Protein AF-A0A6M3IFS8-F1 (afdb_monomer_lite)

Foldseek 3Di:
DEADQADDALAAAAEEDAQAPYNHLAYHPNYHHNYFYHNHDPDTDPPRVLVNCQSPLVDAPLRLVVPPDPVSSVSSVVSHDCVSVVVQVWDFQEKDCDPPLRWIWTWTWGDHPPDIWIWIWTADSVPRDTDTHTDPDRYNVCRVCVSVVHDDDPPDPPD

Secondary structure (DSSP, 8-state):
----S-PPTT-EESS-EE--SS--S---TT-EESS-EESBTTB----HHHHHHHHTT-S-HHHHHH-SSHHHHHHHHHHS-GGGGGGG-PEEEEEES--SSS--EEEEEEEETTEEEEEEEEE-TTT--EEEEE---SSHHHHHHHHTT----------

Structure (mmCIF, N/CA/C/O backbone):
data_AF-A0A6M3IFS8-F1
#
_entry.id   AF-A0A6M3IFS8-F1
#
loop_
_atom_site.group_PDB
_atom_site.id
_atom_site.type_symbol
_atom_site.label_atom_id
_atom_site.label_alt_id
_atom_site.label_comp_id
_atom_site.label_asym_id
_atom_site.label_entity_id
_atom_site.label_seq_id
_atom_site.pdbx_PDB_ins_code
_atom_site.Cartn_x
_atom_site.Cartn_y
_atom_site.Cartn_z
_atom_site.occupancy
_atom_site.B_iso_or_equiv
_atom_site.auth_seq_id
_atom_site.auth_comp_id
_atom_site.auth_asym_id
_atom_site.auth_atom_id
_atom_site.pdbx_PDB_model_num
ATOM 1 N N . ASN A 1 1 ? -14.821 11.333 5.741 1.00 83.88 1 ASN A N 1
ATOM 2 C CA . ASN A 1 1 ? -14.033 12.496 5.286 1.00 83.88 1 ASN A CA 1
ATOM 3 C C . ASN A 1 1 ? -14.023 13.574 6.362 1.00 83.88 1 ASN A C 1
ATOM 5 O O . ASN A 1 1 ? -14.989 14.317 6.486 1.00 83.88 1 ASN A O 1
ATOM 9 N N . ASN A 1 2 ? -12.976 13.587 7.178 1.00 91.56 2 ASN A N 1
ATOM 10 C CA . ASN A 1 2 ? -12.741 14.528 8.273 1.00 91.56 2 ASN A CA 1
ATOM 11 C C . ASN A 1 2 ? -11.226 14.790 8.392 1.00 91.56 2 ASN A C 1
ATOM 13 O O . ASN A 1 2 ? -10.439 14.330 7.568 1.00 91.56 2 ASN A O 1
ATOM 17 N N . GLN A 1 3 ? -10.808 15.553 9.402 1.00 96.00 3 GLN A N 1
ATOM 18 C CA . GLN A 1 3 ? -9.399 15.887 9.655 1.00 96.00 3 GLN A CA 1
ATOM 19 C C . GLN A 1 3 ? -8.905 15.307 10.987 1.00 96.00 3 GLN A C 1
ATOM 21 O O . GLN A 1 3 ? -8.069 15.909 11.655 1.00 96.00 3 GLN A O 1
ATOM 26 N N . LEU A 1 4 ? -9.458 14.168 11.423 1.00 96.50 4 LEU A N 1
ATOM 27 C CA . LEU A 1 4 ? -9.016 13.552 12.673 1.00 96.50 4 LEU A CA 1
ATOM 28 C C . LEU A 1 4 ? -7.576 13.068 12.521 1.00 96.50 4 LEU A C 1
ATOM 30 O O . LEU A 1 4 ? -7.264 12.344 11.578 1.00 96.50 4 LEU A O 1
ATOM 34 N N . THR A 1 5 ? -6.725 13.453 13.465 1.00 96.38 5 THR A N 1
ATOM 35 C CA . THR A 1 5 ? -5.330 13.002 13.561 1.00 96.38 5 THR A CA 1
ATOM 36 C C . THR A 1 5 ? -5.166 11.821 14.516 1.00 96.38 5 THR A C 1
ATOM 38 O O . THR A 1 5 ? -4.177 11.097 14.440 1.00 96.38 5 THR A O 1
ATOM 41 N N . SER A 1 6 ? -6.150 11.585 15.387 1.00 96.50 6 SER A N 1
ATOM 42 C CA . SER A 1 6 ? -6.216 10.434 16.284 1.00 96.50 6 SER A CA 1
ATOM 43 C C . SER A 1 6 ? -7.665 10.039 16.582 1.00 96.50 6 SER A C 1
ATOM 45 O O . SER A 1 6 ? -8.602 10.820 16.391 1.00 96.50 6 SER A O 1
ATOM 47 N N . LEU A 1 7 ? -7.844 8.808 17.062 1.00 96.81 7 LEU A N 1
ATOM 48 C CA . LEU A 1 7 ? -9.082 8.359 17.698 1.00 96.81 7 LEU A CA 1
ATOM 49 C C . LEU A 1 7 ? -8.923 8.398 19.227 1.00 96.81 7 LEU A C 1
ATOM 51 O O . LEU A 1 7 ? -7.797 8.301 19.719 1.00 96.81 7 LEU A O 1
ATOM 55 N N . PRO A 1 8 ? -10.024 8.503 19.994 1.00 95.62 8 PRO A N 1
ATOM 56 C CA . PRO A 1 8 ? -9.967 8.420 21.449 1.00 95.62 8 PRO A CA 1
ATOM 57 C C . PRO A 1 8 ? -9.330 7.112 21.929 1.00 95.62 8 PRO A C 1
ATOM 59 O O . PRO A 1 8 ? -9.636 6.035 21.412 1.00 95.62 8 PRO A O 1
ATOM 62 N N . GLU A 1 9 ? -8.495 7.189 22.965 1.00 94.25 9 GLU A N 1
ATOM 63 C CA . GLU A 1 9 ? -8.022 5.993 23.659 1.00 94.25 9 GLU A CA 1
ATOM 64 C C . GLU A 1 9 ? -9.201 5.209 24.253 1.00 94.25 9 GLU A C 1
ATOM 66 O O . GLU A 1 9 ? -10.180 5.789 24.729 1.00 94.25 9 GLU A O 1
ATOM 71 N N . ASN A 1 10 ? -9.102 3.877 24.248 1.00 93.25 10 ASN A N 1
ATOM 72 C CA . ASN A 1 10 ? -10.138 2.964 24.750 1.00 93.25 10 ASN A CA 1
ATOM 73 C C . ASN A 1 10 ? -11.508 3.116 24.058 1.00 93.25 10 ASN A C 1
ATOM 75 O O . ASN A 1 10 ? -12.542 2.800 24.654 1.00 93.25 10 ASN A O 1
ATOM 79 N N . LEU A 1 11 ? -11.532 3.597 22.808 1.00 96.12 11 LEU A N 1
ATOM 80 C CA . LEU A 1 11 ? -12.745 3.652 21.998 1.00 96.12 11 LEU A CA 1
ATOM 81 C C . LEU A 1 11 ? -13.357 2.249 21.851 1.00 96.12 11 LEU A C 1
ATOM 83 O O . LEU A 1 11 ? -12.692 1.304 21.423 1.00 96.12 11 LEU A O 1
ATOM 87 N N . LYS A 1 12 ? -14.648 2.135 22.180 1.00 97.06 12 LYS A N 1
ATOM 88 C CA . LYS A 1 12 ? -15.443 0.915 22.009 1.00 97.06 12 LYS A CA 1
ATOM 89 C C . LYS A 1 12 ? -16.593 1.172 21.050 1.00 97.06 12 LYS A C 1
ATOM 91 O O . LYS A 1 12 ? -17.404 2.066 21.285 1.00 97.06 12 LYS A O 1
ATOM 96 N N . VAL A 1 13 ? -16.687 0.365 20.001 1.00 97.38 13 VAL A N 1
ATOM 97 C CA . VAL A 1 13 ? -17.721 0.462 18.971 1.00 97.38 13 VAL A CA 1
ATOM 98 C C . VAL A 1 13 ? -18.429 -0.883 18.853 1.00 97.38 13 VAL A C 1
ATOM 100 O O . VAL A 1 13 ? -17.822 -1.899 18.535 1.00 97.38 13 VAL A O 1
ATOM 103 N N . SER A 1 14 ? -19.737 -0.904 19.110 1.00 97.00 14 SER A N 1
ATOM 104 C CA . SER A 1 14 ? -20.536 -2.143 19.097 1.00 97.00 14 SER A CA 1
ATOM 105 C C . SER A 1 14 ? -20.963 -2.606 17.697 1.00 97.00 14 SER A C 1
ATOM 107 O O . SER A 1 14 ? -21.642 -3.620 17.569 1.00 97.00 14 SER A O 1
ATOM 109 N N . ARG A 1 15 ? -20.629 -1.845 16.652 1.00 96.62 15 ARG A N 1
ATOM 110 C CA . ARG A 1 15 ? -20.937 -2.113 15.238 1.00 96.62 15 ARG A CA 1
ATOM 111 C C . ARG A 1 15 ? -19.694 -1.818 14.396 1.00 96.62 15 ARG A C 1
ATOM 113 O O . ARG A 1 15 ? -18.591 -1.827 14.933 1.00 96.62 15 ARG A O 1
ATOM 120 N N . ASP A 1 16 ? -19.881 -1.565 13.108 1.00 97.31 16 ASP A N 1
ATOM 121 C CA . ASP A 1 16 ? -18.811 -1.162 12.208 1.00 97.31 16 ASP A CA 1
ATOM 122 C C . ASP A 1 16 ? -18.250 0.214 12.587 1.00 97.31 16 ASP A C 1
ATOM 124 O O . ASP A 1 16 ? -19.000 1.135 12.933 1.00 97.31 16 ASP A O 1
ATOM 128 N N . LEU A 1 17 ? -16.930 0.353 12.489 1.00 97.31 17 LEU A N 1
ATOM 129 C CA . LEU A 1 17 ? -16.220 1.619 12.616 1.00 97.31 17 LEU A CA 1
ATOM 130 C C . LEU A 1 17 ? -15.643 2.008 11.256 1.00 97.31 17 LEU A C 1
ATOM 132 O O . LEU A 1 17 ? -14.682 1.403 10.792 1.00 97.31 17 LEU A O 1
ATOM 136 N N . TYR A 1 18 ? -16.206 3.057 10.661 1.00 96.81 18 TYR A N 1
ATOM 137 C CA . TYR A 1 18 ? -15.654 3.721 9.482 1.00 96.81 18 TYR A CA 1
ATOM 138 C C . TYR A 1 18 ? -14.798 4.895 9.946 1.00 96.81 18 TYR A C 1
ATOM 140 O O . TYR A 1 18 ? -15.316 5.879 10.481 1.00 96.81 18 TYR A O 1
ATOM 148 N N . CYS A 1 19 ? -13.484 4.770 9.792 1.00 95.88 19 CYS A N 1
ATOM 149 C CA . CYS A 1 19 ? -12.523 5.827 10.106 1.00 95.88 19 CYS A CA 1
ATOM 150 C C . CYS A 1 19 ? -11.637 6.200 8.908 1.00 95.88 19 CYS A C 1
ATOM 152 O O . CYS A 1 19 ? -10.707 6.995 9.059 1.00 95.88 19 CYS A O 1
ATOM 154 N N . ASP A 1 20 ? -11.986 5.715 7.716 1.00 94.81 20 ASP A N 1
ATOM 155 C CA . ASP A 1 20 ? -11.395 6.109 6.444 1.00 94.81 20 ASP A CA 1
ATOM 156 C C . ASP A 1 20 ? -11.555 7.611 6.146 1.00 94.81 20 ASP A C 1
ATOM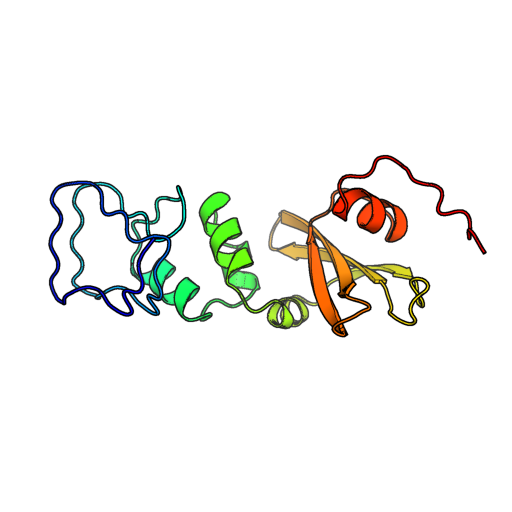 158 O O . ASP A 1 20 ? -12.412 8.314 6.699 1.00 94.81 20 ASP A O 1
ATOM 162 N N . ASN A 1 21 ? -10.714 8.116 5.237 1.00 93.50 21 ASN A N 1
ATOM 163 C CA . ASN A 1 21 ? -10.690 9.523 4.834 1.00 93.50 21 ASN A CA 1
ATOM 164 C C . ASN A 1 21 ? -10.513 10.479 6.037 1.00 93.50 21 ASN A C 1
ATOM 166 O O . ASN A 1 21 ? -11.332 11.378 6.260 1.00 93.50 21 ASN A O 1
ATOM 170 N N . ASN A 1 22 ? -9.455 10.250 6.818 1.00 95.69 22 ASN A N 1
ATOM 171 C CA . ASN A 1 22 ? -8.963 11.100 7.909 1.00 95.69 22 ASN A CA 1
ATOM 172 C C . ASN A 1 22 ? -7.438 11.292 7.780 1.00 95.69 22 ASN A C 1
ATOM 174 O O . ASN A 1 22 ? -6.837 10.859 6.803 1.00 95.69 22 ASN A O 1
ATOM 178 N N . GLN A 1 23 ? -6.811 11.938 8.765 1.00 96.00 23 GLN A N 1
ATOM 179 C CA . GLN A 1 23 ? -5.360 12.154 8.849 1.00 96.00 23 GLN A CA 1
ATOM 180 C C . GLN A 1 23 ? -4.736 11.291 9.959 1.00 96.00 23 GLN A C 1
ATOM 182 O O . GLN A 1 23 ? -3.798 11.711 10.637 1.00 96.00 23 GLN A O 1
ATOM 187 N N . LEU A 1 24 ? -5.309 10.108 10.198 1.00 96.75 24 LEU A N 1
ATOM 188 C CA . LEU A 1 24 ? -4.850 9.197 11.241 1.00 96.75 24 LEU A CA 1
ATOM 189 C C . LEU A 1 24 ? -3.464 8.660 10.882 1.00 96.75 24 LEU A C 1
ATOM 191 O O . LEU A 1 24 ? -3.259 8.144 9.788 1.00 96.75 24 LEU A O 1
ATOM 195 N N . THR A 1 25 ? -2.529 8.741 11.822 1.00 95.81 25 THR A N 1
ATOM 196 C CA . THR A 1 25 ? -1.192 8.128 11.709 1.00 95.81 25 THR A CA 1
ATOM 197 C C . THR A 1 25 ? -1.088 6.815 12.489 1.00 95.81 25 THR A C 1
ATOM 199 O O . THR A 1 25 ? -0.123 6.062 12.348 1.00 95.81 25 THR A O 1
ATOM 202 N N . SER A 1 26 ? -2.086 6.528 13.324 1.00 97.12 26 SER A N 1
ATOM 203 C CA . SER A 1 26 ? -2.257 5.273 14.042 1.00 97.12 26 SER A CA 1
ATOM 204 C C . SER A 1 26 ? -3.697 5.103 14.529 1.00 97.12 26 SER A C 1
ATOM 206 O O . SER A 1 26 ? -4.489 6.049 14.583 1.00 97.12 26 SER A O 1
ATOM 208 N N . LEU A 1 27 ? -4.018 3.876 14.918 1.00 97.69 27 LEU A N 1
ATOM 209 C CA . LEU A 1 27 ? -5.177 3.496 15.702 1.00 97.69 27 LEU A CA 1
ATOM 210 C C . LEU A 1 27 ? -4.747 3.177 17.148 1.00 97.69 27 LEU A C 1
ATOM 212 O O . LEU A 1 27 ? -3.650 2.645 17.350 1.00 97.69 27 LEU A O 1
ATOM 216 N N . PRO A 1 28 ? -5.602 3.453 18.152 1.00 96.62 28 PRO A N 1
ATOM 217 C CA . PRO A 1 28 ? -5.334 3.095 19.544 1.00 96.62 28 PRO A CA 1
ATOM 218 C C . PRO A 1 28 ? -5.168 1.580 19.719 1.00 96.62 28 PRO A C 1
ATOM 220 O O . PRO A 1 28 ? -5.993 0.817 19.225 1.00 96.62 28 PRO A O 1
ATOM 223 N N . GLU A 1 29 ? -4.168 1.141 20.489 1.00 92.31 29 GLU A N 1
ATOM 224 C CA . GLU A 1 29 ? -3.927 -0.292 20.759 1.00 92.31 29 GLU A CA 1
ATOM 225 C C . GLU A 1 29 ? -5.129 -0.974 21.436 1.00 92.31 29 GLU A C 1
ATOM 227 O O . GLU A 1 29 ? -5.456 -2.118 21.138 1.00 92.31 29 GLU A O 1
ATOM 232 N N . ASN A 1 30 ? -5.845 -0.242 22.296 1.00 93.62 30 ASN A N 1
ATOM 233 C CA . ASN A 1 30 ? -7.031 -0.728 23.009 1.00 93.62 30 ASN A CA 1
ATOM 234 C C . ASN A 1 30 ? -8.350 -0.472 22.254 1.00 93.62 30 ASN A C 1
ATOM 236 O O . ASN A 1 30 ? -9.414 -0.409 22.878 1.00 93.62 30 ASN A O 1
ATOM 240 N N . LEU A 1 31 ? -8.303 -0.258 20.936 1.00 96.94 31 LEU A N 1
ATOM 241 C CA . LEU A 1 31 ? -9.499 -0.087 20.115 1.00 96.94 31 LEU A CA 1
ATOM 242 C C . LEU A 1 31 ? -10.315 -1.388 20.096 1.00 96.94 31 LEU A C 1
ATOM 244 O O . LEU A 1 31 ? -9.818 -2.443 19.715 1.00 96.94 31 LEU A O 1
ATOM 248 N N . GLN A 1 32 ? -11.589 -1.312 20.485 1.00 96.25 32 GLN A N 1
ATOM 249 C CA . GLN A 1 32 ? -12.502 -2.458 20.463 1.00 96.25 32 GLN A CA 1
ATOM 250 C C . GLN A 1 32 ? -13.636 -2.199 19.474 1.00 96.25 32 GLN A C 1
ATOM 252 O O . GLN A 1 32 ? -14.460 -1.312 19.693 1.00 96.25 32 GLN A O 1
ATOM 257 N N . VAL A 1 33 ? -13.709 -2.997 18.409 1.00 97.44 33 VAL A N 1
ATOM 258 C CA . VAL A 1 33 ? -14.775 -2.937 17.399 1.00 97.44 33 VAL A CA 1
ATOM 259 C C . VAL A 1 33 ? -15.425 -4.312 17.308 1.00 97.44 33 VAL A C 1
ATOM 261 O O . VAL A 1 33 ? -14.744 -5.305 17.083 1.00 97.44 33 VAL A O 1
ATOM 264 N N . SER A 1 34 ? -16.736 -4.393 17.540 1.00 96.00 34 SER A N 1
ATOM 265 C CA . SER A 1 34 ? -17.480 -5.662 17.465 1.00 96.00 34 SER A CA 1
ATOM 266 C C . SER A 1 34 ? -18.009 -5.977 16.062 1.00 96.00 34 SER A C 1
ATOM 268 O O . SER A 1 34 ? -18.329 -7.131 15.787 1.00 96.00 34 SER A O 1
ATOM 270 N N . GLY A 1 35 ? -18.150 -4.962 15.201 1.00 95.81 35 GLY A N 1
ATOM 271 C CA . GLY A 1 35 ? -18.457 -5.133 13.779 1.00 95.81 35 GLY A CA 1
ATOM 272 C C . GLY A 1 35 ? -17.186 -5.253 12.937 1.00 95.81 35 GLY A C 1
ATOM 273 O O . GLY A 1 35 ? -16.240 -5.925 13.333 1.00 95.81 35 GLY A O 1
ATOM 274 N N . GLY A 1 36 ? -17.168 -4.601 11.775 1.00 96.69 36 GLY A N 1
ATOM 275 C CA . GLY A 1 36 ? -15.978 -4.446 10.937 1.00 96.69 36 GLY A CA 1
ATOM 276 C C . GLY A 1 36 ? -15.248 -3.121 11.160 1.00 96.69 36 GLY A C 1
ATOM 277 O O . GLY A 1 36 ? -15.869 -2.077 11.371 1.00 96.69 36 GLY A O 1
ATOM 278 N N . LEU A 1 37 ? -13.922 -3.152 11.076 1.00 97.94 37 LEU A N 1
ATOM 279 C CA . LEU A 1 37 ? -13.081 -1.959 11.082 1.00 97.94 37 LEU A CA 1
ATOM 280 C C . LEU A 1 37 ? -12.733 -1.563 9.642 1.00 97.94 37 LEU A C 1
ATOM 282 O O . LEU A 1 37 ? -12.152 -2.351 8.900 1.00 97.94 37 LEU A O 1
ATOM 286 N N . TYR A 1 38 ? -13.072 -0.333 9.254 1.00 97.31 38 TYR A N 1
ATOM 287 C CA . TYR A 1 38 ? -12.844 0.233 7.922 1.00 97.31 38 TYR A CA 1
ATOM 288 C C . TYR A 1 38 ? -11.949 1.480 8.032 1.00 97.31 38 TYR A C 1
ATOM 290 O O . TYR A 1 38 ? -12.454 2.607 8.076 1.00 97.31 38 TYR A O 1
ATOM 298 N N . PRO A 1 39 ? -10.617 1.302 8.124 1.00 96.12 39 PRO A N 1
ATOM 299 C CA . PRO A 1 39 ? -9.663 2.408 8.200 1.00 96.12 39 PRO A CA 1
ATOM 300 C C . PRO A 1 39 ? -9.302 2.972 6.822 1.00 96.12 39 PRO A C 1
ATOM 302 O O . PRO A 1 39 ? -8.781 4.079 6.723 1.00 96.12 39 PRO A O 1
ATOM 305 N N . PHE A 1 40 ? -9.609 2.229 5.757 1.00 95.25 40 PHE A N 1
ATOM 306 C CA . PHE A 1 40 ? -9.399 2.614 4.368 1.00 95.25 40 PHE A CA 1
ATOM 307 C C . PHE A 1 40 ? -10.702 2.437 3.585 1.00 95.25 40 PHE A C 1
ATOM 309 O O . PHE A 1 40 ? -11.554 1.624 3.953 1.00 95.25 40 PHE A O 1
ATOM 316 N N . LEU A 1 41 ? -10.871 3.215 2.514 1.00 90.50 41 LEU A N 1
ATOM 317 C CA . LEU A 1 41 ? -12.136 3.324 1.786 1.00 90.50 41 LEU A CA 1
ATOM 318 C C . LEU A 1 41 ? -12.646 1.948 1.326 1.00 90.50 41 LEU A C 1
ATOM 320 O O . LEU A 1 41 ? -12.046 1.320 0.457 1.00 90.50 41 LEU A O 1
ATOM 324 N N . ASN A 1 42 ? -13.776 1.513 1.891 1.00 89.19 42 ASN A N 1
ATOM 325 C CA . ASN A 1 42 ? -14.447 0.240 1.599 1.00 89.19 42 ASN A CA 1
ATOM 326 C C . ASN A 1 42 ? -13.601 -1.030 1.826 1.00 89.19 42 ASN A C 1
ATOM 328 O O . ASN A 1 42 ? -13.980 -2.099 1.349 1.00 89.19 42 ASN A O 1
ATOM 332 N N . VAL A 1 43 ? -12.496 -0.952 2.575 1.00 95.12 43 VAL A N 1
ATOM 333 C CA . VAL A 1 43 ? -11.659 -2.119 2.892 1.00 95.12 43 VAL A CA 1
ATOM 334 C C . VAL A 1 43 ? -11.725 -2.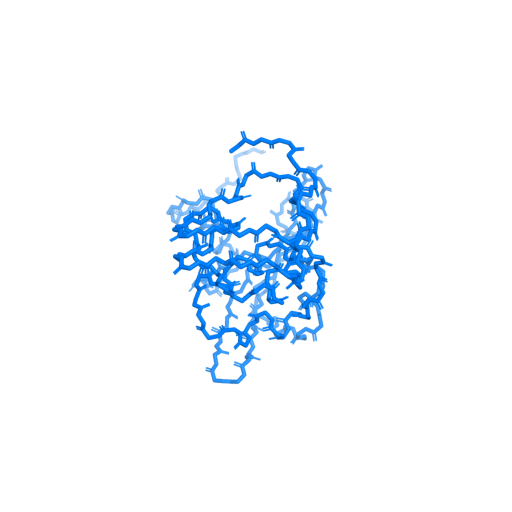404 4.385 1.00 95.12 43 VAL A C 1
ATOM 336 O O . VAL A 1 43 ? -11.311 -1.587 5.207 1.00 95.12 43 VAL A O 1
ATOM 339 N N . ARG A 1 44 ? -12.246 -3.586 4.732 1.00 96.94 44 ARG A N 1
ATOM 340 C CA . ARG A 1 44 ? -12.302 -4.062 6.115 1.00 96.94 44 ARG A CA 1
ATOM 341 C C . ARG A 1 44 ? -10.952 -4.639 6.524 1.00 96.94 44 ARG A C 1
ATOM 343 O O . ARG A 1 44 ? -10.524 -5.626 5.927 1.00 96.94 44 ARG A O 1
ATOM 350 N N . ILE A 1 45 ? -10.327 -4.077 7.553 1.00 97.31 45 ILE A N 1
ATOM 351 C CA . ILE A 1 45 ? -9.100 -4.592 8.172 1.00 97.31 45 ILE A CA 1
ATOM 352 C C . ILE A 1 45 ? -9.285 -4.552 9.688 1.00 97.31 45 ILE A C 1
ATOM 354 O O . ILE A 1 45 ? -9.145 -3.499 10.300 1.00 97.31 45 ILE A O 1
ATOM 358 N N . ASP A 1 46 ? -9.614 -5.698 10.285 1.00 96.25 46 ASP A N 1
ATOM 359 C CA . ASP A 1 46 ? -9.850 -5.801 11.735 1.00 96.25 46 ASP A CA 1
ATOM 360 C C . ASP A 1 46 ? -8.546 -5.918 12.542 1.00 96.25 46 ASP A C 1
ATOM 362 O O . ASP A 1 46 ? -8.535 -5.697 13.752 1.00 96.25 46 ASP A O 1
ATOM 366 N N . ASP A 1 47 ? -7.439 -6.239 11.869 1.00 96.19 47 ASP A N 1
ATOM 367 C CA . ASP A 1 47 ? -6.106 -6.275 12.460 1.00 96.19 47 ASP A CA 1
ATOM 368 C C . ASP A 1 47 ? -5.557 -4.850 12.637 1.00 96.19 47 ASP A C 1
ATOM 370 O O . ASP A 1 47 ? -5.037 -4.225 11.709 1.00 96.19 47 ASP A O 1
ATOM 374 N N . VAL A 1 48 ? -5.672 -4.341 13.863 1.00 96.19 48 VAL A N 1
ATOM 375 C CA . VAL A 1 48 ? -5.168 -3.022 14.266 1.00 96.19 48 VAL A CA 1
ATOM 376 C C . VAL A 1 48 ? -3.648 -2.913 14.103 1.00 96.19 48 VAL A C 1
ATOM 378 O O . VAL A 1 48 ? -3.147 -1.836 13.772 1.00 96.19 48 VAL A O 1
ATOM 381 N N . GLU A 1 49 ? -2.901 -4.002 14.304 1.00 96.81 49 GLU A N 1
ATOM 382 C CA . GLU A 1 49 ? -1.445 -4.000 14.157 1.00 96.81 49 GLU A CA 1
ATOM 383 C C . GLU A 1 49 ? -1.057 -3.819 12.688 1.00 96.81 49 GLU A C 1
ATOM 385 O O . GLU A 1 49 ? -0.220 -2.966 12.375 1.00 96.81 49 GLU A O 1
ATOM 390 N N . LEU A 1 50 ? -1.706 -4.554 11.781 1.00 96.94 50 LEU A N 1
ATOM 391 C CA . LEU A 1 50 ? -1.508 -4.392 10.342 1.00 96.94 50 LEU A CA 1
ATOM 392 C C . LEU A 1 50 ? -1.840 -2.966 9.893 1.00 96.94 50 LEU A C 1
ATOM 394 O O . LEU A 1 50 ? -1.038 -2.341 9.200 1.00 96.94 50 LEU A O 1
ATOM 398 N N . VAL A 1 51 ? -2.979 -2.415 10.325 1.00 97.31 51 VAL A N 1
ATOM 399 C CA . VAL A 1 51 ? -3.367 -1.035 9.983 1.00 97.31 51 VAL A CA 1
ATOM 400 C C . VAL A 1 51 ? -2.313 -0.037 10.454 1.00 97.31 51 VAL A C 1
ATOM 402 O O . VAL A 1 51 ? -1.903 0.832 9.686 1.00 97.31 51 VAL A O 1
ATOM 405 N N . ASN A 1 52 ? -1.819 -0.182 11.685 1.00 97.62 52 ASN A N 1
ATOM 406 C CA . ASN A 1 52 ? -0.762 0.674 12.219 1.00 97.62 52 ASN A CA 1
ATOM 407 C C . ASN A 1 52 ? 0.549 0.548 11.439 1.00 97.62 52 ASN A C 1
ATOM 409 O O . ASN A 1 52 ? 1.203 1.561 11.185 1.00 97.62 52 ASN A O 1
ATOM 413 N N . LYS A 1 53 ? 0.930 -0.663 11.018 1.00 97.69 53 LYS A N 1
ATOM 414 C CA . LYS A 1 53 ? 2.111 -0.864 10.169 1.00 97.69 53 LYS A CA 1
ATOM 415 C C . LYS A 1 53 ? 1.951 -0.198 8.801 1.00 97.69 53 LYS A C 1
ATOM 417 O O . LYS A 1 53 ? 2.917 0.388 8.319 1.00 97.69 53 LYS A O 1
ATOM 422 N N . ILE A 1 54 ? 0.754 -0.242 8.210 1.00 97.00 54 ILE A N 1
ATOM 423 C CA . ILE A 1 54 ? 0.444 0.420 6.933 1.00 97.00 54 ILE A CA 1
ATOM 424 C C . ILE A 1 54 ? 0.504 1.947 7.081 1.00 97.00 54 ILE A C 1
ATOM 426 O O . ILE A 1 54 ? 1.232 2.598 6.337 1.00 97.00 54 ILE A O 1
ATOM 430 N N . LEU A 1 55 ? -0.208 2.522 8.059 1.00 96.12 55 LEU A N 1
ATOM 431 C CA . LEU A 1 55 ? -0.272 3.980 8.269 1.00 96.12 55 LEU A CA 1
ATOM 432 C C . LEU A 1 55 ? 1.095 4.608 8.575 1.00 96.12 55 LEU A C 1
ATOM 434 O O . LEU A 1 55 ? 1.310 5.787 8.305 1.00 96.12 55 LEU A O 1
ATOM 438 N N . GLN A 1 56 ? 2.012 3.830 9.149 1.00 96.00 56 GLN A N 1
ATOM 439 C CA . GLN A 1 56 ? 3.346 4.282 9.548 1.00 96.00 56 GLN A CA 1
ATOM 440 C C . GLN A 1 56 ? 4.442 3.866 8.562 1.00 96.00 56 GLN A C 1
ATOM 442 O O . GLN A 1 56 ? 5.617 4.039 8.879 1.00 96.00 56 GLN A O 1
ATOM 447 N N . ASP A 1 57 ? 4.076 3.288 7.411 1.00 96.19 57 ASP A N 1
ATOM 448 C CA . ASP A 1 57 ? 5.008 2.765 6.405 1.00 96.19 57 ASP A CA 1
ATOM 449 C C . ASP A 1 57 ? 6.093 1.846 7.015 1.00 96.19 57 ASP A C 1
ATOM 451 O O . ASP A 1 57 ? 7.282 1.924 6.703 1.00 96.19 57 ASP A O 1
ATOM 455 N N . LYS A 1 58 ? 5.693 0.963 7.939 1.00 97.00 58 LYS A N 1
ATOM 456 C CA . LYS A 1 58 ? 6.604 0.053 8.661 1.00 97.00 58 LYS A CA 1
ATOM 457 C C . LYS A 1 58 ? 6.813 -1.295 7.978 1.00 97.00 58 LYS A C 1
ATOM 459 O O . LYS A 1 58 ? 7.742 -2.002 8.352 1.00 97.00 58 LYS A O 1
ATOM 464 N N . LEU A 1 59 ? 5.965 -1.656 7.017 1.00 96.19 59 LEU A N 1
ATOM 465 C CA . LEU A 1 59 ? 6.128 -2.887 6.243 1.00 96.19 59 LEU A CA 1
ATOM 466 C C . LEU A 1 59 ? 7.280 -2.731 5.242 1.00 96.19 59 LEU A C 1
ATOM 468 O O . LEU A 1 59 ? 7.416 -1.689 4.587 1.00 96.19 59 LEU A O 1
ATOM 472 N N . SER A 1 60 ? 8.097 -3.772 5.111 1.00 94.75 60 SER A N 1
ATOM 473 C CA . SER A 1 60 ? 9.002 -3.947 3.975 1.00 94.75 60 SER A CA 1
ATOM 474 C C . SER A 1 60 ? 8.211 -4.305 2.715 1.00 94.75 60 SER A C 1
ATOM 476 O O . SER A 1 60 ? 7.091 -4.817 2.792 1.00 94.75 60 SER A O 1
ATOM 478 N N . ALA A 1 61 ? 8.801 -4.085 1.537 1.00 92.06 61 ALA A N 1
ATOM 479 C CA . ALA A 1 61 ? 8.131 -4.433 0.286 1.00 92.06 61 ALA A CA 1
ATOM 480 C C . ALA A 1 61 ? 7.790 -5.930 0.223 1.00 92.06 61 ALA A C 1
ATOM 482 O O . ALA A 1 61 ? 6.702 -6.300 -0.205 1.00 92.06 61 ALA A O 1
ATOM 483 N N . LYS A 1 62 ? 8.675 -6.790 0.739 1.00 91.88 62 LYS A N 1
ATOM 484 C CA . LYS A 1 62 ? 8.443 -8.235 0.798 1.00 91.88 62 LYS A CA 1
ATOM 485 C C . LYS A 1 62 ? 7.226 -8.586 1.660 1.00 91.88 62 LYS A C 1
ATOM 487 O O . LYS A 1 62 ? 6.359 -9.314 1.189 1.00 91.88 62 LYS A O 1
ATOM 492 N N . GLU A 1 63 ? 7.129 -8.023 2.865 1.00 94.25 63 GLU A N 1
ATOM 493 C CA . GLU A 1 63 ? 5.988 -8.260 3.763 1.00 94.25 63 GLU A CA 1
ATOM 494 C C . GLU A 1 63 ? 4.666 -7.796 3.143 1.00 94.25 63 GLU A C 1
ATOM 496 O O . GLU A 1 63 ? 3.660 -8.481 3.289 1.00 94.25 63 GLU A O 1
ATOM 501 N N . VAL A 1 64 ? 4.656 -6.671 2.413 1.00 94.19 64 VAL A N 1
ATOM 502 C CA . VAL A 1 64 ? 3.457 -6.205 1.693 1.00 94.19 64 VAL A CA 1
ATOM 503 C C . VAL A 1 64 ? 2.969 -7.263 0.707 1.00 94.19 64 VAL A C 1
ATOM 505 O O . VAL A 1 64 ? 1.779 -7.571 0.673 1.00 94.19 64 VAL A O 1
ATOM 508 N N . PHE A 1 65 ? 3.871 -7.840 -0.085 1.00 90.19 65 PHE A N 1
ATOM 509 C CA . PHE A 1 65 ? 3.506 -8.837 -1.090 1.00 90.19 65 PHE A CA 1
ATOM 510 C C . PHE A 1 65 ? 3.146 -10.210 -0.511 1.00 90.19 65 PHE A C 1
ATOM 512 O O . PHE A 1 65 ? 2.398 -10.947 -1.151 1.00 90.19 65 PHE A O 1
ATOM 519 N N . GLU A 1 66 ? 3.623 -10.533 0.691 1.00 91.31 66 GLU A N 1
ATOM 520 C CA . GLU A 1 66 ? 3.264 -11.753 1.426 1.00 91.31 66 GLU A CA 1
ATOM 521 C C . GLU A 1 66 ? 1.857 -11.694 2.050 1.00 91.31 66 GLU A C 1
ATOM 523 O O . GLU A 1 66 ? 1.324 -12.731 2.444 1.00 91.31 66 GLU A O 1
ATOM 528 N N . ILE A 1 67 ? 1.208 -10.520 2.103 1.00 92.88 67 ILE A N 1
ATOM 529 C CA . ILE A 1 67 ? -0.184 -10.400 2.561 1.00 92.88 67 ILE A CA 1
ATOM 530 C C . ILE A 1 67 ? -1.097 -11.217 1.636 1.00 92.88 67 ILE A C 1
ATOM 532 O O . ILE A 1 67 ? -1.244 -10.903 0.453 1.00 92.88 67 ILE A O 1
ATOM 536 N N . GLU A 1 68 ? -1.752 -12.242 2.188 1.00 90.38 68 GLU A N 1
ATOM 537 C CA . GLU A 1 68 ? -2.619 -13.159 1.435 1.00 90.38 68 GLU A CA 1
ATOM 538 C C . GLU A 1 68 ? -3.851 -12.454 0.851 1.00 90.38 68 GLU A C 1
ATOM 540 O O . GLU A 1 68 ? -4.201 -12.654 -0.316 1.00 90.38 68 GLU A O 1
ATOM 545 N N . ASN A 1 69 ? -4.507 -11.605 1.651 1.00 93.62 69 ASN A N 1
ATOM 546 C CA . ASN A 1 69 ? -5.692 -10.876 1.217 1.00 93.62 69 ASN A CA 1
ATOM 547 C C . ASN A 1 69 ? -5.318 -9.818 0.167 1.00 93.62 69 ASN A C 1
ATOM 549 O O . ASN A 1 69 ? -4.550 -8.893 0.432 1.00 93.62 69 ASN A O 1
ATOM 553 N N . THR A 1 7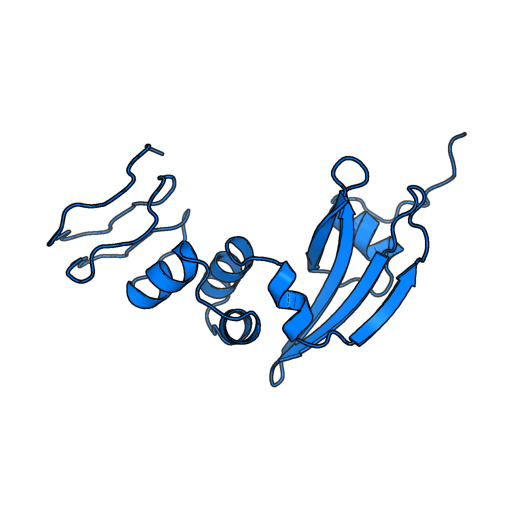0 ? -5.910 -9.931 -1.022 1.00 90.00 70 THR A N 1
ATOM 554 C CA . THR A 1 70 ? -5.591 -9.083 -2.178 1.00 90.00 70 THR A CA 1
ATOM 555 C C . THR A 1 70 ? -5.875 -7.603 -1.934 1.00 90.00 70 THR A C 1
ATOM 557 O O . THR A 1 70 ? -5.073 -6.762 -2.329 1.00 90.00 70 THR A O 1
ATOM 560 N N . GLU A 1 71 ? -6.972 -7.268 -1.249 1.00 92.31 71 GLU A N 1
ATOM 561 C CA . GLU A 1 71 ? -7.334 -5.876 -0.958 1.00 92.31 71 GLU A CA 1
ATOM 562 C C . GLU A 1 71 ? -6.468 -5.281 0.151 1.00 92.31 71 GLU A C 1
ATOM 564 O O . GLU A 1 71 ? -6.075 -4.119 0.066 1.00 92.31 71 GLU A O 1
ATOM 569 N N . HIS A 1 72 ? -6.107 -6.070 1.166 1.00 95.38 72 HIS A N 1
ATOM 570 C CA . HIS A 1 72 ? -5.162 -5.628 2.199 1.00 95.38 72 HIS A CA 1
ATOM 571 C C . HIS A 1 72 ? -3.787 -5.364 1.592 1.00 95.38 72 HIS A C 1
ATOM 573 O O . HIS A 1 72 ? -3.196 -4.320 1.860 1.00 95.38 72 HIS A O 1
ATOM 579 N N . ARG A 1 73 ? -3.318 -6.263 0.717 1.00 93.44 73 ARG A N 1
ATOM 580 C CA . ARG A 1 73 ? -2.077 -6.088 -0.043 1.00 93.44 73 ARG A CA 1
ATOM 581 C C . ARG A 1 73 ? -2.129 -4.848 -0.924 1.00 93.44 73 ARG A C 1
ATOM 583 O O . ARG A 1 73 ? -1.182 -4.073 -0.911 1.00 93.44 73 ARG A O 1
ATOM 590 N N . ARG A 1 74 ? -3.229 -4.624 -1.652 1.00 91.62 74 ARG A N 1
ATOM 591 C CA . ARG A 1 74 ? -3.418 -3.427 -2.488 1.00 91.62 74 ARG A CA 1
ATOM 592 C C . ARG A 1 74 ? -3.308 -2.148 -1.662 1.00 91.62 74 ARG A C 1
ATOM 594 O O . ARG A 1 74 ? -2.580 -1.242 -2.050 1.00 91.62 74 ARG A O 1
ATOM 601 N N . ILE A 1 75 ? -3.991 -2.084 -0.520 1.00 93.69 75 ILE A N 1
ATOM 602 C CA . ILE A 1 75 ? -3.952 -0.922 0.378 1.00 93.69 75 ILE A CA 1
ATOM 603 C C . ILE A 1 75 ? -2.560 -0.715 0.977 1.00 93.69 75 ILE A C 1
ATOM 605 O O . ILE A 1 75 ? -2.067 0.415 0.999 1.00 93.69 75 ILE A O 1
ATOM 609 N N . ALA A 1 76 ? -1.921 -1.789 1.444 1.00 95.12 76 ALA A N 1
ATOM 610 C CA . ALA A 1 76 ? -0.567 -1.737 1.976 1.00 95.12 76 ALA A CA 1
ATOM 611 C C . ALA A 1 76 ? 0.418 -1.256 0.904 1.00 95.12 76 ALA A C 1
ATOM 613 O O . ALA A 1 76 ? 1.195 -0.338 1.153 1.00 95.12 76 ALA A O 1
ATOM 614 N N . TYR A 1 77 ? 0.319 -1.801 -0.312 1.00 91.56 77 TYR A N 1
ATOM 615 C CA . TYR A 1 77 ? 1.101 -1.360 -1.457 1.00 91.56 77 TYR A CA 1
ATOM 616 C C . TYR A 1 77 ? 0.846 0.109 -1.767 1.00 91.56 77 TYR A C 1
ATOM 618 O O . TYR A 1 77 ? 1.813 0.832 -1.942 1.00 91.56 77 TYR A O 1
ATOM 626 N N . GLU A 1 78 ? -0.405 0.576 -1.796 1.00 89.81 78 GLU A N 1
ATOM 627 C CA . GLU A 1 78 ? -0.769 1.971 -2.078 1.00 89.81 78 GLU A CA 1
ATOM 628 C C . GLU A 1 78 ? -0.072 2.949 -1.120 1.00 89.81 78 GLU A C 1
ATOM 630 O O . GLU A 1 78 ? 0.561 3.901 -1.587 1.00 89.81 78 GLU A O 1
ATOM 635 N N . HIS A 1 79 ? -0.093 2.654 0.184 1.00 91.62 79 HIS A N 1
ATOM 636 C CA . HIS A 1 79 ? 0.486 3.498 1.238 1.00 91.62 79 HIS A CA 1
ATOM 637 C C . HIS A 1 79 ? 2.004 3.349 1.401 1.00 91.62 79 HIS A C 1
ATOM 639 O O . HIS A 1 79 ? 2.644 4.254 1.931 1.00 91.62 79 HIS A O 1
ATOM 645 N N . MET A 1 80 ? 2.584 2.238 0.944 1.00 93.19 80 MET A N 1
ATOM 646 C CA . MET A 1 80 ? 4.015 1.973 1.069 1.00 93.19 80 MET A CA 1
ATOM 647 C C . MET A 1 80 ? 4.866 2.976 0.273 1.00 93.19 80 MET A C 1
ATOM 649 O O . MET A 1 80 ? 4.545 3.299 -0.879 1.00 93.19 80 MET A O 1
ATOM 653 N N . ASP A 1 81 ? 6.013 3.391 0.819 1.00 91.19 81 ASP A N 1
ATOM 654 C CA . ASP A 1 81 ? 7.035 4.086 0.029 1.00 91.19 81 ASP A CA 1
ATOM 655 C C . ASP A 1 81 ? 7.571 3.169 -1.087 1.00 91.19 81 ASP A C 1
ATOM 657 O O . ASP A 1 81 ? 8.201 2.134 -0.851 1.00 91.19 81 ASP A O 1
ATOM 661 N N . LYS A 1 82 ? 7.334 3.565 -2.343 1.00 85.94 82 LYS A N 1
ATOM 662 C CA . LYS A 1 82 ? 7.703 2.780 -3.527 1.00 85.94 82 LYS A CA 1
ATOM 663 C C . LYS A 1 82 ? 9.215 2.659 -3.719 1.00 85.94 82 LYS A C 1
ATOM 665 O O . LYS A 1 82 ? 9.642 1.774 -4.454 1.00 85.94 82 LYS A O 1
ATOM 670 N N . VAL A 1 83 ? 10.037 3.468 -3.044 1.00 87.00 83 VAL A N 1
ATOM 671 C CA . VAL A 1 83 ? 11.502 3.301 -3.058 1.00 87.00 83 VAL A CA 1
ATOM 672 C C . VAL A 1 83 ? 11.909 1.920 -2.527 1.00 87.00 83 VAL A C 1
ATOM 674 O O . VAL A 1 83 ? 12.873 1.340 -3.032 1.00 87.00 83 VAL A O 1
ATOM 677 N N . LYS A 1 84 ? 11.125 1.338 -1.607 1.00 90.31 84 LYS A N 1
ATOM 678 C CA . LYS A 1 84 ? 11.344 -0.011 -1.056 1.00 90.31 84 LYS A CA 1
ATOM 679 C C . LYS A 1 84 ? 11.253 -1.123 -2.104 1.00 90.31 84 LYS A C 1
ATOM 681 O O . LYS A 1 84 ? 11.821 -2.190 -1.909 1.00 90.31 84 LYS A O 1
ATOM 686 N N . MET A 1 85 ? 10.624 -0.880 -3.258 1.00 87.62 85 MET A N 1
ATOM 687 C CA . MET A 1 85 ? 10.589 -1.848 -4.367 1.00 87.62 85 MET A CA 1
ATOM 688 C C . MET A 1 85 ? 11.992 -2.228 -4.859 1.00 87.62 85 MET A C 1
ATOM 690 O O . MET A 1 85 ? 12.188 -3.325 -5.377 1.00 87.62 85 MET A O 1
ATOM 694 N N . LYS A 1 86 ? 12.987 -1.352 -4.666 1.00 84.94 86 LYS A N 1
ATOM 695 C CA . LYS A 1 86 ? 14.389 -1.617 -5.024 1.00 84.94 86 LYS A CA 1
ATOM 696 C C . LYS A 1 86 ? 15.003 -2.748 -4.195 1.00 84.94 86 LYS A C 1
ATOM 698 O O . LYS A 1 86 ? 15.905 -3.420 -4.681 1.00 84.94 86 LYS A O 1
ATOM 703 N N . GLU A 1 87 ? 14.496 -2.991 -2.987 1.00 87.69 87 GLU A N 1
ATOM 704 C CA . GLU A 1 87 ? 14.959 -4.064 -2.094 1.00 87.69 87 GLU A CA 1
ATOM 705 C C . GLU A 1 87 ? 14.608 -5.460 -2.625 1.00 87.69 87 GLU A C 1
ATOM 707 O O . GLU A 1 87 ? 15.222 -6.449 -2.232 1.00 87.69 87 GLU A O 1
ATOM 712 N N . LEU A 1 88 ? 13.637 -5.547 -3.540 1.00 87.56 88 LEU A N 1
ATOM 713 C CA . LEU A 1 88 ? 13.165 -6.807 -4.111 1.00 87.56 88 LEU A CA 1
ATOM 714 C C . LEU A 1 88 ? 14.048 -7.329 -5.249 1.00 87.56 88 LEU A C 1
ATOM 716 O O . LEU A 1 88 ? 13.740 -8.379 -5.803 1.00 87.56 88 LEU A O 1
ATOM 720 N N . ASN A 1 89 ? 15.129 -6.616 -5.594 1.00 86.88 89 ASN A N 1
ATOM 721 C CA . ASN A 1 89 ? 16.020 -6.929 -6.716 1.00 86.88 89 ASN A CA 1
ATOM 722 C C . ASN A 1 89 ? 15.252 -7.316 -7.998 1.00 86.88 89 ASN A C 1
ATOM 724 O O . ASN A 1 89 ? 15.423 -8.430 -8.497 1.00 86.88 89 ASN A O 1
ATOM 728 N N . PRO A 1 90 ? 14.396 -6.413 -8.516 1.00 88.75 90 PRO A N 1
ATOM 729 C CA . PRO A 1 90 ? 13.610 -6.673 -9.714 1.00 88.75 90 PRO A CA 1
ATOM 730 C C . PRO A 1 90 ? 14.472 -7.123 -10.902 1.00 88.75 90 PRO A C 1
ATOM 732 O O . PRO A 1 90 ? 15.505 -6.517 -11.198 1.00 88.75 90 PRO A O 1
ATOM 735 N N . GLU A 1 91 ? 14.009 -8.141 -11.622 1.00 92.38 91 GLU A N 1
ATOM 736 C CA . GLU A 1 91 ? 14.603 -8.591 -12.880 1.00 92.38 91 GLU A CA 1
ATOM 737 C C . GLU A 1 91 ? 14.112 -7.689 -14.019 1.00 92.38 91 GLU A C 1
ATOM 739 O O . GLU A 1 91 ? 12.910 -7.524 -14.211 1.00 92.38 91 GLU A O 1
ATOM 744 N N . ILE A 1 92 ? 15.021 -7.066 -14.773 1.00 93.00 92 ILE A N 1
ATOM 745 C CA . ILE A 1 92 ? 14.648 -6.194 -15.896 1.00 93.00 92 ILE A CA 1
ATOM 746 C C . ILE A 1 92 ? 14.372 -7.066 -17.122 1.00 93.00 92 ILE A C 1
ATOM 748 O O . ILE A 1 92 ? 15.283 -7.714 -17.636 1.00 93.00 92 ILE A O 1
ATOM 752 N N . LEU A 1 93 ? 13.129 -7.051 -17.603 1.00 93.38 93 LEU A N 1
ATOM 753 C CA . LEU A 1 93 ? 12.696 -7.793 -18.789 1.00 93.38 93 LEU A CA 1
ATOM 754 C C . LEU A 1 93 ? 12.796 -6.967 -20.077 1.00 93.38 93 LEU A C 1
ATOM 756 O O . LEU A 1 93 ? 13.059 -7.516 -21.144 1.00 93.38 93 LEU A O 1
ATOM 760 N N . ASP A 1 94 ? 12.580 -5.656 -19.980 1.00 94.00 94 ASP A N 1
ATOM 761 C CA . ASP A 1 94 ? 12.683 -4.710 -21.093 1.00 94.00 94 ASP A CA 1
ATOM 762 C C . ASP A 1 94 ? 13.152 -3.344 -20.570 1.00 94.00 94 ASP A C 1
ATOM 764 O O . ASP A 1 94 ? 12.834 -2.960 -19.441 1.00 94.00 94 ASP A O 1
ATOM 768 N N . GLU A 1 95 ? 13.908 -2.602 -21.378 1.00 94.12 95 GLU A N 1
ATOM 769 C CA . GLU A 1 95 ? 14.413 -1.274 -21.015 1.00 94.12 95 GLU A CA 1
ATOM 770 C C . GLU A 1 95 ? 14.386 -0.319 -22.211 1.00 94.12 95 GLU A C 1
ATOM 772 O O . GLU A 1 95 ? 14.996 -0.548 -23.257 1.00 94.12 95 GLU A O 1
ATOM 777 N N . VAL A 1 96 ? 13.751 0.832 -22.001 1.00 93.12 96 VAL A N 1
ATOM 778 C CA . VAL A 1 96 ? 13.797 1.986 -22.895 1.00 93.12 96 VAL A CA 1
ATOM 779 C C . VAL A 1 96 ? 14.620 3.069 -22.208 1.00 93.12 96 VAL A C 1
ATOM 781 O O . VAL A 1 96 ? 14.232 3.576 -21.161 1.00 93.12 96 VAL A O 1
ATOM 784 N N . LYS A 1 97 ? 15.768 3.434 -22.789 1.00 90.25 97 LYS A N 1
ATOM 785 C CA . LYS A 1 97 ? 16.710 4.392 -22.173 1.00 90.25 97 LYS A CA 1
ATOM 786 C C . LYS A 1 97 ? 16.179 5.822 -22.095 1.00 90.25 97 LYS A C 1
ATOM 788 O O . LYS A 1 97 ? 16.545 6.548 -21.178 1.00 90.25 97 LYS A O 1
ATOM 793 N N . ASP A 1 98 ? 15.371 6.209 -23.075 1.00 87.88 98 ASP A N 1
ATOM 794 C CA . ASP A 1 98 ? 14.764 7.531 -23.174 1.00 87.88 98 ASP A CA 1
ATOM 795 C C . ASP A 1 98 ? 13.322 7.367 -23.651 1.00 87.88 98 ASP A C 1
ATOM 797 O O . ASP A 1 98 ? 13.058 6.872 -24.749 1.00 87.88 98 ASP A O 1
ATOM 801 N N . ASP A 1 99 ? 12.389 7.755 -22.793 1.00 82.38 99 ASP A N 1
ATOM 802 C CA . ASP A 1 99 ? 10.957 7.683 -23.027 1.00 82.38 99 ASP A CA 1
ATOM 803 C C . ASP A 1 99 ? 10.403 8.822 -23.903 1.00 82.38 99 ASP A C 1
ATOM 805 O O . ASP A 1 99 ? 9.183 8.928 -24.063 1.00 82.38 99 ASP A O 1
ATOM 809 N N . GLY A 1 100 ? 11.290 9.658 -24.454 1.00 82.25 100 GLY A N 1
ATOM 810 C CA . GLY A 1 100 ? 10.987 10.876 -25.202 1.00 82.25 100 GLY A CA 1
ATOM 811 C C . GLY A 1 100 ? 11.117 12.150 -24.364 1.00 82.25 100 GLY A C 1
ATOM 812 O O . GLY A 1 100 ? 11.091 13.243 -24.929 1.00 82.25 100 GLY A O 1
ATOM 813 N N . TYR A 1 101 ? 11.282 12.017 -23.046 1.00 83.00 101 TYR A N 1
ATOM 814 C CA . TYR A 1 101 ? 11.440 13.122 -22.101 1.00 83.00 101 TYR A CA 1
ATOM 815 C C . TYR A 1 101 ? 12.751 13.038 -21.304 1.00 83.00 101 TYR A C 1
ATOM 817 O O . TYR A 1 101 ? 12.926 13.775 -20.333 1.00 83.00 101 TYR A O 1
ATOM 825 N N . GLY A 1 102 ? 13.683 12.169 -21.706 1.00 85.31 102 GLY A N 1
ATOM 826 C CA . GLY A 1 102 ? 14.982 12.000 -21.058 1.00 85.31 102 GLY A CA 1
ATOM 827 C C . GLY A 1 102 ? 14.968 11.081 -19.836 1.00 85.31 102 GLY A C 1
ATOM 828 O O . GLY A 1 102 ? 15.954 11.055 -19.098 1.00 85.31 102 GLY A O 1
ATOM 829 N N . TYR A 1 103 ? 13.886 10.327 -19.608 1.00 88.81 103 TYR A N 1
ATOM 830 C CA . TYR A 1 103 ? 13.793 9.366 -18.511 1.00 88.81 103 TYR A CA 1
ATOM 831 C C . TYR A 1 103 ? 13.812 7.920 -19.015 1.00 88.81 103 TYR A C 1
ATOM 833 O O . TYR A 1 103 ? 13.220 7.624 -20.054 1.00 88.81 103 TYR A O 1
ATOM 841 N N . PRO A 1 104 ? 14.440 6.989 -18.275 1.00 92.19 104 PRO A N 1
ATOM 842 C CA . PRO A 1 104 ? 14.364 5.579 -18.608 1.00 92.19 104 PRO A CA 1
ATOM 843 C C . PRO A 1 104 ? 13.016 4.988 -18.181 1.00 92.19 104 PRO A C 1
ATOM 845 O O . PRO A 1 104 ? 12.435 5.380 -17.167 1.00 92.19 104 PRO A O 1
ATOM 848 N N . MET A 1 105 ? 12.556 3.986 -18.921 1.00 93.31 105 MET A N 1
ATOM 849 C CA . MET A 1 105 ? 11.480 3.091 -18.508 1.00 93.31 105 MET A CA 1
ATOM 850 C C . MET A 1 105 ? 12.005 1.668 -18.474 1.00 93.31 105 MET A C 1
ATOM 852 O O . MET A 1 105 ? 12.756 1.262 -19.361 1.00 93.31 105 MET A O 1
ATOM 856 N N . ARG A 1 106 ? 11.602 0.914 -17.458 1.00 94.38 106 ARG A N 1
ATOM 857 C CA . ARG A 1 106 ? 11.982 -0.488 -17.305 1.00 94.38 106 ARG A CA 1
ATOM 858 C C . ARG A 1 106 ? 10.751 -1.312 -17.030 1.00 94.38 106 ARG A C 1
ATOM 860 O O . ARG A 1 106 ? 9.982 -0.986 -16.130 1.00 94.38 106 ARG A O 1
ATOM 867 N N . LEU A 1 107 ? 10.592 -2.391 -17.773 1.00 93.94 107 LEU A N 1
ATOM 868 C CA . LEU A 1 107 ? 9.670 -3.441 -17.404 1.00 93.94 107 LEU A CA 1
ATOM 869 C C . LEU A 1 107 ? 10.409 -4.368 -16.449 1.00 93.94 107 LEU A C 1
ATOM 871 O O . LEU A 1 107 ? 11.449 -4.924 -16.804 1.00 93.94 107 LEU A O 1
ATOM 875 N N . VAL A 1 108 ? 9.895 -4.491 -15.233 1.00 93.25 108 VAL A N 1
ATOM 876 C CA . VAL A 1 108 ? 10.528 -5.264 -14.176 1.00 93.25 108 VAL A CA 1
ATOM 877 C C . VAL A 1 108 ? 9.625 -6.372 -13.673 1.00 93.25 108 VAL A C 1
ATOM 879 O O . VAL A 1 108 ? 8.440 -6.161 -13.420 1.00 93.25 108 VAL A O 1
ATOM 882 N N . GLU A 1 109 ? 10.209 -7.546 -13.497 1.00 92.38 109 GLU A N 1
ATOM 883 C CA . GLU A 1 109 ? 9.578 -8.713 -12.906 1.00 92.38 109 GLU A CA 1
ATOM 884 C C . GLU A 1 109 ? 10.058 -8.896 -11.468 1.00 92.38 109 GLU A C 1
ATOM 886 O O . GLU A 1 109 ? 11.248 -8.797 -11.158 1.00 92.38 109 GLU A O 1
ATOM 891 N N . ILE A 1 110 ? 9.113 -9.164 -10.575 1.00 90.19 110 ILE A N 1
ATOM 892 C CA . ILE A 1 110 ? 9.364 -9.439 -9.166 1.00 90.19 110 ILE A CA 1
ATOM 893 C C . ILE A 1 110 ? 8.736 -10.787 -8.832 1.00 90.19 110 ILE A C 1
ATOM 895 O O . ILE A 1 110 ? 7.536 -10.992 -9.020 1.00 90.19 110 ILE A O 1
ATOM 899 N N . LYS A 1 111 ? 9.555 -11.698 -8.303 1.00 89.19 111 LYS A N 1
ATOM 900 C CA . LYS A 1 111 ? 9.142 -13.038 -7.873 1.00 89.19 111 LYS A CA 1
ATOM 901 C C . LYS A 1 111 ? 9.146 -13.110 -6.351 1.00 89.19 111 LYS A C 1
ATOM 903 O O . LYS A 1 111 ? 10.1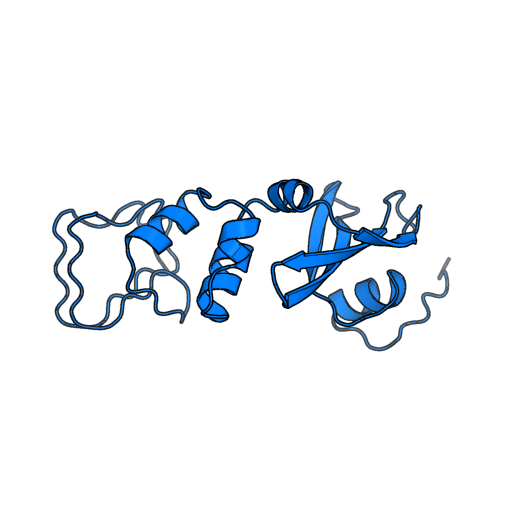82 -12.881 -5.727 1.00 89.19 111 LYS A O 1
ATOM 908 N N . ILE A 1 112 ? 8.000 -13.426 -5.754 1.00 85.31 112 ILE A N 1
ATOM 909 C CA . ILE A 1 112 ? 7.845 -13.576 -4.301 1.00 85.31 112 ILE A CA 1
ATOM 910 C C . ILE A 1 112 ? 7.119 -14.890 -4.036 1.00 85.31 112 ILE A C 1
ATOM 912 O O . ILE A 1 112 ? 5.927 -15.028 -4.305 1.00 85.31 112 ILE A O 1
ATOM 916 N N . GLY A 1 113 ? 7.866 -15.876 -3.534 1.00 82.81 113 GLY A N 1
ATOM 917 C CA . GLY A 1 113 ? 7.385 -17.255 -3.469 1.00 82.81 113 GLY A CA 1
ATOM 918 C C . GLY A 1 113 ? 7.037 -17.763 -4.870 1.00 82.81 113 GLY A C 1
ATOM 919 O O . GLY A 1 113 ? 7.855 -17.652 -5.782 1.00 82.81 113 GLY A O 1
ATOM 920 N N . ASP A 1 114 ? 5.814 -18.264 -5.036 1.00 83.38 114 ASP A N 1
ATOM 921 C CA . ASP A 1 114 ? 5.289 -18.743 -6.323 1.00 83.38 114 ASP A CA 1
ATOM 922 C C . ASP A 1 114 ? 4.582 -17.641 -7.138 1.00 83.38 114 ASP A C 1
ATOM 924 O O . ASP A 1 114 ? 4.161 -17.872 -8.273 1.00 83.38 114 ASP A O 1
ATOM 928 N N . LEU A 1 115 ? 4.426 -16.437 -6.574 1.00 83.25 115 LEU A N 1
ATOM 929 C CA . LEU A 1 115 ? 3.772 -15.315 -7.241 1.00 83.25 115 LEU A CA 1
ATOM 930 C C . LEU A 1 115 ? 4.780 -14.513 -8.063 1.00 83.25 115 LEU A C 1
ATOM 932 O O . LEU A 1 115 ? 5.893 -14.224 -7.621 1.00 83.25 115 LEU A O 1
ATOM 936 N N . THR A 1 116 ? 4.356 -14.126 -9.262 1.00 88.75 116 THR A N 1
ATOM 937 C CA . THR A 1 116 ? 5.119 -13.262 -10.164 1.00 88.75 116 THR A CA 1
ATOM 938 C C . THR A 1 116 ? 4.311 -12.006 -10.434 1.00 88.75 116 THR A C 1
ATOM 940 O O . THR A 1 116 ? 3.150 -12.089 -10.835 1.00 88.75 116 THR A O 1
ATOM 943 N N . PHE A 1 117 ? 4.934 -10.854 -10.216 1.00 88.00 117 PHE A N 1
ATOM 944 C CA . PHE A 1 117 ? 4.351 -9.543 -10.457 1.00 88.00 117 PHE A CA 1
ATOM 945 C C . PHE A 1 117 ? 5.177 -8.801 -11.497 1.00 88.00 117 PHE A C 1
ATOM 947 O O . PHE A 1 117 ? 6.408 -8.860 -11.483 1.00 88.00 117 PHE A O 1
ATOM 954 N N . LEU A 1 118 ? 4.495 -8.075 -12.374 1.00 92.06 118 LEU A N 1
ATOM 955 C CA . LEU A 1 118 ? 5.115 -7.338 -13.461 1.00 92.06 118 LEU A CA 1
ATOM 956 C C . LEU A 1 118 ? 4.777 -5.857 -13.321 1.00 92.06 118 LEU A C 1
ATOM 958 O O . LEU A 1 118 ? 3.615 -5.476 -13.187 1.00 92.06 118 LEU A O 1
ATOM 962 N N . TYR A 1 119 ? 5.810 -5.022 -13.334 1.00 91.31 119 TYR A N 1
ATOM 963 C CA . TYR A 1 119 ? 5.685 -3.587 -13.130 1.00 91.31 119 TYR A CA 1
ATOM 964 C C . TYR A 1 119 ? 6.394 -2.814 -14.233 1.00 91.31 119 TYR A C 1
ATOM 966 O O . TYR A 1 119 ? 7.514 -3.129 -14.623 1.00 91.31 119 TYR A O 1
ATOM 974 N N . LEU A 1 120 ? 5.776 -1.727 -14.677 1.00 92.62 120 LEU A N 1
ATOM 975 C CA . LEU A 1 120 ? 6.458 -0.655 -15.379 1.00 92.62 120 LEU A CA 1
ATOM 976 C C . LEU A 1 120 ? 7.069 0.299 -14.351 1.00 92.62 120 LEU A C 1
ATOM 978 O O . LEU A 1 120 ? 6.350 1.014 -13.652 1.00 92.62 120 LEU A O 1
ATOM 982 N N . ASN A 1 121 ? 8.395 0.330 -14.277 1.00 92.62 121 ASN A N 1
ATOM 983 C CA . ASN A 1 121 ? 9.144 1.376 -13.597 1.00 92.62 121 ASN A CA 1
ATOM 984 C C . ASN A 1 121 ? 9.329 2.560 -14.555 1.00 92.62 121 ASN A C 1
ATOM 986 O O . ASN A 1 121 ? 9.978 2.430 -15.594 1.00 92.62 121 ASN A O 1
ATOM 990 N N . CYS A 1 122 ? 8.740 3.708 -14.228 1.00 90.69 122 CYS A N 1
ATOM 991 C CA . CYS A 1 122 ? 8.797 4.914 -15.056 1.00 90.69 122 CYS A CA 1
ATOM 992 C C . CYS A 1 122 ? 8.837 6.186 -14.207 1.00 90.69 122 CYS A C 1
ATOM 994 O O . CYS A 1 122 ? 8.548 6.164 -13.013 1.00 90.69 122 CYS A O 1
ATOM 996 N N . PHE A 1 123 ? 9.148 7.319 -14.834 1.00 88.69 123 PHE A N 1
ATOM 997 C CA . PHE A 1 123 ? 9.244 8.612 -14.161 1.00 88.69 123 PHE A CA 1
ATOM 998 C C . PHE A 1 123 ? 8.199 9.580 -14.711 1.00 88.69 123 PHE A C 1
ATOM 1000 O O . PHE A 1 123 ? 7.918 9.589 -15.906 1.00 88.69 123 PHE A O 1
ATOM 1007 N N . CYS A 1 124 ? 7.618 10.410 -13.847 1.00 84.38 124 CYS A N 1
ATOM 1008 C CA . CYS A 1 124 ? 6.767 11.512 -14.285 1.00 84.38 124 CYS A CA 1
ATOM 1009 C C . CYS A 1 124 ? 7.648 12.623 -14.876 1.00 84.38 124 CYS A C 1
ATOM 1011 O O . CYS A 1 124 ? 8.433 13.205 -14.124 1.00 84.38 124 CYS A O 1
ATOM 1013 N N . PRO A 1 125 ? 7.487 12.987 -16.164 1.00 84.06 125 PRO A N 1
ATOM 1014 C CA . PRO A 1 125 ? 8.367 13.953 -16.821 1.00 84.06 125 PRO A CA 1
ATOM 1015 C C . PRO A 1 125 ? 8.402 15.337 -16.162 1.00 84.06 125 PRO A C 1
ATOM 1017 O O . PRO A 1 125 ? 9.419 16.019 -16.207 1.00 84.06 125 PRO A O 1
ATOM 1020 N N . SER A 1 126 ? 7.297 15.766 -15.542 1.00 84.56 126 SER A N 1
ATOM 1021 C CA . SER A 1 126 ? 7.183 17.100 -14.941 1.00 84.56 126 SER A CA 1
ATOM 1022 C C . SER A 1 126 ? 7.709 17.185 -13.508 1.00 84.56 126 SER A C 1
ATOM 1024 O O . SER A 1 126 ? 8.107 18.262 -13.075 1.00 84.56 126 SER A O 1
ATOM 1026 N N . SER A 1 127 ? 7.697 16.078 -12.760 1.00 86.88 127 SER A N 1
ATOM 1027 C CA . SER A 1 127 ? 8.091 16.060 -11.341 1.00 86.88 127 SER A CA 1
ATOM 1028 C C . SER A 1 127 ? 9.355 15.253 -11.061 1.00 86.88 127 SER A C 1
ATOM 1030 O O . SER A 1 127 ? 9.894 15.339 -9.962 1.00 86.88 127 SER A O 1
ATOM 1032 N N . GLY A 1 128 ? 9.803 14.429 -12.011 1.00 84.81 128 GLY A N 1
ATOM 1033 C CA . GLY A 1 128 ? 10.875 13.455 -11.810 1.00 84.81 128 GLY A CA 1
ATOM 1034 C C . GLY A 1 128 ? 10.525 12.342 -10.817 1.00 84.81 128 GLY A C 1
ATOM 1035 O O . GLY A 1 128 ? 11.400 11.563 -10.450 1.00 84.81 128 GLY A O 1
ATOM 1036 N N . ARG A 1 129 ? 9.269 12.256 -10.355 1.00 84.56 129 ARG A N 1
ATOM 1037 C CA . ARG A 1 129 ? 8.831 11.217 -9.417 1.00 84.56 129 ARG A CA 1
ATOM 1038 C C . ARG A 1 129 ? 8.881 9.849 -10.095 1.00 84.56 129 ARG A C 1
ATOM 1040 O O . ARG A 1 129 ? 8.373 9.704 -11.202 1.00 84.56 129 ARG A O 1
ATOM 1047 N N . GLU A 1 130 ? 9.466 8.873 -9.409 1.00 88.56 130 GLU A N 1
ATOM 1048 C CA . GLU A 1 130 ? 9.544 7.468 -9.820 1.00 88.56 130 GLU A CA 1
ATOM 1049 C C . GLU A 1 130 ? 8.247 6.723 -9.461 1.00 88.56 130 GLU A C 1
ATOM 1051 O O . GLU A 1 130 ? 7.696 6.909 -8.375 1.00 88.56 130 GLU A O 1
ATOM 1056 N N . TYR A 1 131 ? 7.769 5.878 -10.371 1.00 85.88 131 TYR A N 1
ATOM 1057 C CA . TYR A 1 131 ? 6.561 5.069 -10.230 1.00 85.88 131 TYR A CA 1
ATOM 1058 C C . TYR A 1 131 ? 6.856 3.612 -10.563 1.00 85.88 131 TYR A C 1
ATOM 1060 O O . TYR A 1 131 ? 7.701 3.319 -11.406 1.00 85.88 131 TYR A O 1
ATOM 1068 N N . PHE A 1 132 ? 6.105 2.717 -9.927 1.00 88.44 132 PHE A N 1
ATOM 1069 C CA . PHE A 1 132 ? 5.971 1.315 -10.304 1.00 88.44 132 PHE A CA 1
ATOM 1070 C C . PHE A 1 132 ? 4.487 1.079 -10.579 1.00 88.44 132 PHE A C 1
ATOM 1072 O O . PHE A 1 132 ? 3.666 1.242 -9.680 1.00 88.44 132 PHE A O 1
ATOM 1079 N N . ILE A 1 133 ? 4.141 0.772 -11.826 1.00 87.44 133 ILE A N 1
ATOM 1080 C CA . ILE A 1 133 ? 2.754 0.585 -12.266 1.00 87.44 133 ILE A CA 1
ATOM 1081 C C . ILE A 1 133 ? 2.581 -0.879 -12.644 1.00 87.44 133 ILE A C 1
ATOM 1083 O O . ILE A 1 133 ? 3.270 -1.357 -13.541 1.00 87.44 133 ILE A O 1
ATOM 1087 N N . GLU A 1 134 ? 1.703 -1.596 -11.947 1.00 87.81 134 GLU A N 1
ATOM 1088 C CA . GLU A 1 134 ? 1.433 -3.005 -12.249 1.00 87.81 134 GLU A CA 1
ATOM 1089 C C . GLU A 1 134 ? 0.858 -3.148 -13.665 1.00 87.81 134 GLU A C 1
ATOM 1091 O O . GLU A 1 134 ? 0.043 -2.333 -14.101 1.00 87.81 134 GLU A O 1
ATOM 1096 N N . THR A 1 135 ? 1.318 -4.155 -14.404 1.00 89.44 135 THR A N 1
ATOM 1097 C CA . THR A 1 135 ? 0.956 -4.361 -15.809 1.00 89.44 135 THR A CA 1
ATOM 1098 C C . THR A 1 135 ? 0.959 -5.842 -16.164 1.00 89.44 135 THR A C 1
ATOM 1100 O O . THR A 1 135 ? 1.689 -6.631 -15.580 1.00 89.44 135 THR A O 1
ATOM 1103 N N . ASP A 1 136 ? 0.169 -6.225 -17.158 1.00 90.00 136 ASP A N 1
ATOM 1104 C CA . ASP A 1 136 ? 0.185 -7.550 -17.786 1.00 90.00 136 ASP A CA 1
ATOM 1105 C C . ASP A 1 136 ? 0.927 -7.546 -19.142 1.00 90.00 136 ASP A C 1
ATOM 1107 O O . ASP A 1 136 ? 0.987 -8.563 -19.839 1.00 90.00 136 ASP A O 1
ATOM 1111 N N . LYS A 1 137 ? 1.467 -6.387 -19.545 1.00 92.31 137 LYS A N 1
ATOM 1112 C CA . LYS A 1 137 ? 2.093 -6.154 -20.856 1.00 92.31 137 LYS A CA 1
ATOM 1113 C C . LYS A 1 137 ? 3.561 -6.545 -20.882 1.00 92.31 137 LYS A C 1
ATOM 1115 O O . LYS A 1 137 ? 4.262 -6.411 -19.889 1.00 92.31 137 LYS A O 1
ATOM 1120 N N . LYS A 1 138 ? 4.047 -6.968 -22.052 1.00 90.81 138 LYS A N 1
ATOM 1121 C CA . LYS A 1 138 ? 5.388 -7.564 -22.202 1.00 90.81 138 LYS A CA 1
ATOM 1122 C C . LYS A 1 138 ? 6.471 -6.581 -22.640 1.00 90.81 138 LYS A C 1
ATOM 1124 O O . LYS A 1 138 ? 7.637 -6.961 -22.674 1.00 90.81 138 LYS A O 1
ATOM 1129 N N . THR A 1 139 ? 6.106 -5.344 -22.972 1.00 91.81 139 THR A N 1
ATOM 1130 C CA . THR A 1 139 ? 7.050 -4.287 -23.363 1.00 91.81 139 THR A CA 1
ATOM 1131 C C . THR A 1 139 ? 6.779 -2.994 -22.596 1.00 91.81 139 THR A C 1
ATOM 1133 O O . THR A 1 139 ? 5.647 -2.721 -22.183 1.00 91.81 139 THR A O 1
ATOM 1136 N N . CYS A 1 140 ? 7.809 -2.158 -22.431 1.00 89.69 140 CYS A N 1
ATOM 1137 C CA . CYS A 1 140 ? 7.691 -0.854 -21.771 1.00 89.69 140 CYS A CA 1
ATOM 1138 C C . CYS A 1 140 ? 6.652 0.046 -22.452 1.00 89.69 140 CYS A C 1
ATOM 1140 O O . CYS A 1 140 ? 5.917 0.771 -21.785 1.00 89.69 140 CYS A O 1
ATOM 1142 N N . GLN A 1 141 ? 6.596 0.016 -23.786 1.00 87.75 141 GLN A N 1
ATOM 1143 C CA . GLN A 1 141 ? 5.701 0.868 -24.571 1.00 87.75 141 GLN A CA 1
ATOM 1144 C C . GLN A 1 141 ? 4.239 0.463 -24.391 1.00 87.75 141 GLN A C 1
ATOM 1146 O O . GLN A 1 141 ? 3.410 1.321 -24.092 1.00 87.75 141 GLN A O 1
ATOM 1151 N N . GLU A 1 142 ? 3.929 -0.831 -24.501 1.00 88.81 142 GLU A N 1
ATOM 1152 C CA . GLU A 1 142 ? 2.578 -1.345 -24.255 1.00 88.81 142 GLU A CA 1
ATOM 1153 C C . GLU A 1 142 ? 2.129 -1.060 -22.822 1.00 88.81 142 GLU A C 1
ATOM 1155 O O . GLU A 1 142 ? 1.011 -0.596 -22.608 1.00 88.81 142 GLU A O 1
ATOM 1160 N N . ALA A 1 143 ? 3.009 -1.285 -21.839 1.00 89.25 143 ALA A N 1
ATOM 1161 C CA . ALA A 1 143 ? 2.705 -1.007 -20.442 1.00 89.25 143 ALA A CA 1
ATOM 1162 C C . ALA A 1 143 ? 2.433 0.489 -20.205 1.00 89.25 143 ALA A C 1
ATOM 1164 O O . ALA A 1 143 ? 1.500 0.835 -19.482 1.00 89.25 143 ALA A O 1
ATOM 1165 N N . LYS A 1 144 ? 3.200 1.386 -20.845 1.00 87.56 144 LYS A N 1
ATOM 1166 C CA . LYS A 1 144 ? 2.989 2.840 -20.754 1.00 87.56 144 LYS A CA 1
ATOM 1167 C C . LYS A 1 144 ? 1.630 3.234 -21.326 1.00 87.56 144 LYS A C 1
ATOM 1169 O O . LYS A 1 144 ? 0.875 3.934 -20.657 1.00 87.56 144 LYS A O 1
ATOM 1174 N N . VAL A 1 145 ? 1.304 2.759 -22.529 1.00 85.94 145 VAL A N 1
ATOM 1175 C CA . VAL A 1 145 ? 0.002 2.994 -23.179 1.00 85.94 145 VAL A CA 1
ATOM 1176 C C . VAL A 1 145 ? -1.139 2.492 -22.287 1.00 85.94 145 VAL A C 1
ATOM 1178 O O . VAL A 1 145 ? -2.068 3.245 -21.991 1.00 85.94 145 VAL A O 1
ATOM 1181 N N . ALA A 1 146 ? -1.024 1.261 -21.782 1.00 86.12 146 ALA A N 1
ATOM 1182 C CA . ALA A 1 146 ? -2.023 0.650 -20.913 1.00 86.12 146 ALA A CA 1
ATOM 1183 C C . ALA A 1 146 ? -2.201 1.411 -19.588 1.00 86.12 146 ALA A C 1
ATOM 1185 O O . ALA A 1 146 ? -3.330 1.571 -19.128 1.00 86.12 146 ALA A O 1
ATOM 1186 N N . SER A 1 147 ? -1.121 1.948 -19.005 1.00 83.25 147 SER A N 1
ATOM 1187 C CA . SER A 1 147 ? -1.183 2.741 -17.766 1.00 83.25 147 SER A CA 1
ATOM 1188 C C . SER A 1 147 ? -2.045 4.003 -17.882 1.00 83.25 147 SER A C 1
ATOM 1190 O O . SER A 1 147 ? -2.555 4.500 -16.880 1.00 83.25 147 SER A O 1
ATOM 1192 N N . TRP A 1 148 ? -2.243 4.510 -19.102 1.00 76.62 148 TRP A N 1
ATOM 1193 C CA . TRP A 1 148 ? -3.104 5.660 -19.387 1.00 76.62 148 TRP A CA 1
ATOM 1194 C C . TRP A 1 148 ? -4.524 5.260 -19.805 1.00 76.62 148 TRP A C 1
ATOM 1196 O O . TRP A 1 148 ? -5.314 6.124 -20.179 1.00 76.62 148 TRP A O 1
ATOM 1206 N N . GLY A 1 149 ? -4.864 3.969 -19.733 1.00 75.81 149 GLY A N 1
ATOM 1207 C CA . GLY A 1 149 ? -6.166 3.447 -20.150 1.00 75.81 149 GLY A CA 1
ATOM 1208 C C . GLY A 1 149 ? -6.384 3.526 -21.661 1.00 75.81 149 GLY A C 1
ATOM 1209 O O . GLY A 1 149 ? -7.522 3.607 -22.115 1.00 75.81 149 GLY A O 1
ATOM 1210 N N . LEU A 1 150 ? -5.297 3.559 -22.432 1.00 73.06 150 LEU A N 1
ATOM 1211 C CA . LEU A 1 150 ? -5.334 3.666 -23.881 1.00 73.06 150 LEU A CA 1
ATOM 1212 C C . LEU A 1 150 ? -5.176 2.271 -24.504 1.00 73.06 150 LEU A C 1
ATOM 1214 O O . LEU A 1 150 ? -4.402 1.449 -24.015 1.00 73.06 150 LEU A O 1
ATOM 1218 N N . GLU A 1 151 ? -5.906 1.999 -25.585 1.00 61.91 151 GLU A N 1
ATOM 1219 C CA . GLU A 1 151 ? -5.681 0.820 -26.432 1.00 61.91 151 GLU A CA 1
ATOM 1220 C C . GLU A 1 151 ? -4.605 1.145 -27.479 1.00 61.91 151 GLU A C 1
ATOM 1222 O O . GLU A 1 151 ? -4.551 2.283 -27.944 1.00 61.91 151 GLU A O 1
ATOM 1227 N N . GLU A 1 152 ? -3.740 0.169 -27.799 1.00 55.09 152 GLU A N 1
ATOM 1228 C CA . GLU A 1 152 ? -2.595 0.233 -28.735 1.00 55.09 152 GLU A CA 1
ATOM 1229 C C . GLU A 1 152 ? -2.447 1.554 -29.515 1.00 55.09 152 GLU A C 1
ATOM 1231 O O . GLU A 1 152 ? -2.983 1.735 -30.611 1.00 55.09 152 GLU A O 1
ATOM 1236 N N . ILE A 1 153 ? -1.662 2.485 -28.965 1.00 55.69 153 ILE A N 1
ATOM 1237 C CA . ILE A 1 153 ? -1.333 3.735 -29.648 1.00 55.69 153 ILE A CA 1
ATOM 1238 C C . ILE A 1 153 ? 0.036 3.595 -30.300 1.00 55.69 153 ILE A C 1
ATOM 1240 O O . ILE A 1 153 ? 1.061 3.494 -29.627 1.0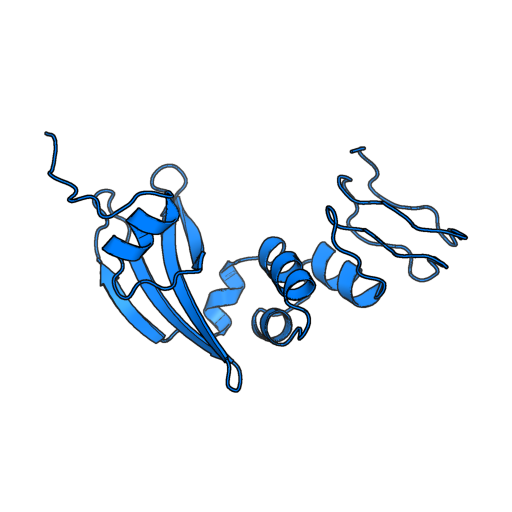0 55.69 153 ILE A O 1
ATOM 1244 N N . ASN A 1 154 ? 0.072 3.699 -31.626 1.00 51.53 154 ASN A N 1
ATOM 1245 C CA . ASN A 1 154 ? 1.296 4.074 -32.321 1.00 51.53 154 ASN A CA 1
ATOM 1246 C C . ASN A 1 154 ? 1.560 5.559 -32.052 1.00 51.53 154 ASN A C 1
ATOM 1248 O O . ASN A 1 154 ? 0.972 6.412 -32.720 1.00 51.53 154 ASN A O 1
ATOM 1252 N N . PHE A 1 155 ? 2.433 5.878 -31.089 1.00 51.50 155 PHE A N 1
ATOM 1253 C CA . PHE A 1 155 ? 2.944 7.240 -30.911 1.00 51.50 155 PHE A CA 1
ATOM 1254 C C . PHE A 1 155 ? 3.738 7.637 -32.160 1.00 51.50 155 PHE A C 1
ATOM 1256 O O . PHE A 1 155 ? 4.949 7.443 -32.255 1.00 51.50 155 PHE A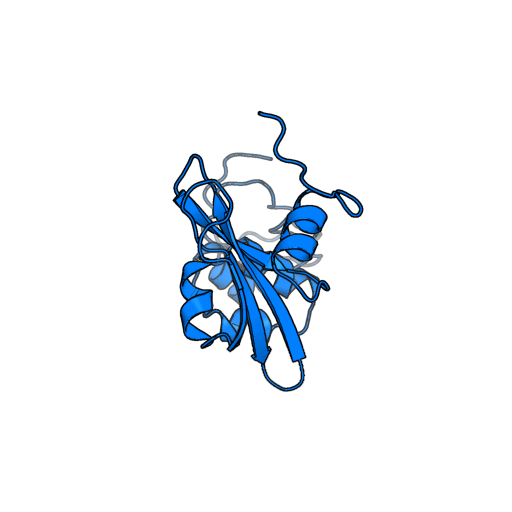 O 1
ATOM 1263 N N . LYS A 1 156 ? 3.051 8.180 -33.164 1.00 49.78 156 LYS A N 1
ATOM 1264 C CA . LYS A 1 156 ? 3.712 8.936 -34.221 1.00 49.78 156 LYS A CA 1
ATOM 1265 C C . LYS A 1 156 ? 4.195 10.226 -33.570 1.00 49.78 156 LYS A C 1
ATOM 1267 O O . LYS A 1 156 ? 3.421 10.877 -32.876 1.00 49.78 156 LYS A O 1
ATOM 1272 N N . LYS A 1 157 ? 5.470 10.577 -33.765 1.00 40.38 157 LYS A N 1
ATOM 1273 C CA . LYS A 1 157 ? 5.964 11.920 -33.444 1.00 40.38 157 LYS A CA 1
ATOM 1274 C C . LYS A 1 157 ? 5.099 12.921 -34.206 1.00 40.38 157 LYS A C 1
ATOM 1276 O O . LYS A 1 157 ? 5.287 13.103 -35.406 1.00 40.38 157 LYS A O 1
ATOM 1281 N N . GLU A 1 158 ? 4.136 13.523 -33.528 1.00 40.84 158 GLU A N 1
ATOM 1282 C CA . GLU A 1 158 ? 3.489 14.727 -34.016 1.00 40.84 158 GLU A CA 1
ATOM 1283 C C . GLU A 1 158 ? 4.367 15.902 -33.586 1.00 40.84 158 GLU A C 1
ATOM 1285 O O . GLU A 1 158 ? 4.238 16.410 -32.477 1.00 40.84 158 GLU A O 1
ATOM 1290 N N . TRP A 1 159 ? 5.251 16.261 -34.527 1.00 44.56 159 TRP A N 1
ATOM 1291 C CA . TRP A 1 159 ? 6.103 17.457 -34.617 1.00 44.56 159 TRP A CA 1
ATOM 1292 C C . TRP A 1 159 ? 7.283 17.537 -33.639 1.00 44.56 159 TRP A C 1
ATOM 1294 O O . TRP A 1 159 ? 7.096 17.845 -32.445 1.00 44.56 159 TRP A O 1
#

Sequence (159 aa):
NNQLTSLPENLKVSRDLYCDNNQLTSLPENLQVSGGLYPFLNVRIDDVELVNKILQDKLSAKEVFEIENTEHRRIAYEHMDKVKMKELNPEILDEVKDDGYGYPMRLVEIKIGDLTFLYLNCFCPSSGREYFIETDKKTCQEAKVASWGLEEINFKKEW

pLDDT: mean 89.35, std 10.84, range [40.38, 97.94]

InterPro domains:
  IPR032675 Leucine-rich repeat domain superfamily [G3DSA:3.80.10.10] (1-82)

Organism: NCBI:txid1070528

Radius of gyration: 19.24 Å; chains: 1; bounding box: 38×36×59 Å